Protein AF-A0A975MHD3-F1 (afdb_monomer_lite)

Foldseek 3Di:
DDPVVVVVVVVVVVVVVVVPCPDPCVVCVVVVVVLLVVLCVVVVNDNVSSVVVVVVVVVVVVVVVVVVVVVVVVVVVVVVVD

Secondary structure (DSSP, 8-state):
--HHHHHHHHHHHHHHHHHT-S-HHHHHHHHHHHHHHHHHHHTTT-HHHHHHHHHHHHHHHHHHHHHHHHHHHHHHHHHTT-

Structure (mmCIF, N/CA/C/O backbone):
data_AF-A0A975MHD3-F1
#
_entry.id   AF-A0A975MHD3-F1
#
loop_
_atom_site.group_PDB
_atom_site.id
_atom_site.type_symbol
_atom_site.label_atom_id
_atom_site.label_alt_id
_atom_site.label_comp_id
_atom_site.label_asym_id
_atom_site.label_entity_id
_atom_site.label_seq_id
_atom_site.pdbx_PDB_ins_code
_atom_site.Cartn_x
_atom_site.Cartn_y
_atom_site.Cartn_z
_atom_site.occupancy
_atom_site.B_iso_or_equiv
_atom_site.auth_seq_id
_atom_site.auth_comp_id
_atom_site.auth_asym_id
_atom_site.auth_atom_id
_atom_site.pdbx_PDB_model_num
ATOM 1 N N . MET A 1 1 ? -26.316 7.661 18.760 1.00 79.69 1 MET A N 1
ATOM 2 C CA . MET A 1 1 ? -25.035 6.965 18.980 1.00 79.69 1 MET A CA 1
ATOM 3 C C . MET A 1 1 ? -23.951 8.008 19.145 1.00 79.69 1 MET A C 1
ATOM 5 O O . MET A 1 1 ? -23.880 8.910 18.322 1.00 79.69 1 MET A O 1
ATOM 9 N N . SER A 1 2 ? -23.166 7.906 20.207 1.00 97.12 2 SER A N 1
ATOM 10 C CA . SER A 1 2 ? -21.987 8.732 20.471 1.00 97.12 2 SER A CA 1
ATOM 11 C C . SER A 1 2 ? -20.773 8.267 19.658 1.00 97.12 2 SER A C 1
ATOM 13 O O . SER A 1 2 ? -20.727 7.132 19.178 1.00 97.12 2 SER A O 1
ATOM 15 N N . ASP A 1 3 ? -19.745 9.111 19.569 1.00 96.38 3 ASP A N 1
ATOM 16 C CA . ASP A 1 3 ? -18.471 8.773 18.914 1.00 96.38 3 ASP A CA 1
ATOM 17 C C . ASP A 1 3 ? -17.788 7.550 19.545 1.00 96.38 3 ASP A C 1
ATOM 19 O O . ASP A 1 3 ? -17.195 6.721 18.850 1.00 96.38 3 ASP A O 1
ATOM 23 N N . SER A 1 4 ? -17.913 7.397 20.868 1.00 97.38 4 SER A N 1
ATOM 24 C CA . SER A 1 4 ? -17.390 6.235 21.596 1.00 97.38 4 SER A CA 1
ATOM 25 C C . SER A 1 4 ? -18.091 4.942 21.166 1.00 97.38 4 SER A C 1
ATOM 27 O O . SER A 1 4 ? -17.437 3.937 20.871 1.00 97.38 4 SER A O 1
ATOM 29 N N . GLU A 1 5 ? -19.420 4.977 21.038 1.00 98.12 5 GLU A N 1
ATOM 30 C CA . GLU A 1 5 ? -20.213 3.836 20.569 1.00 98.12 5 GLU A CA 1
ATOM 31 C C . GLU A 1 5 ? -19.904 3.500 19.101 1.00 98.12 5 GLU A C 1
ATOM 33 O O . GLU A 1 5 ? -19.742 2.327 18.762 1.00 98.12 5 GLU A O 1
ATOM 38 N N . LEU A 1 6 ? -19.744 4.509 18.232 1.00 97.94 6 LEU A N 1
ATOM 39 C CA . LEU A 1 6 ? -19.351 4.317 16.827 1.00 97.94 6 LEU A CA 1
ATOM 40 C C . LEU A 1 6 ? -17.968 3.655 16.713 1.00 97.94 6 LEU A C 1
ATOM 42 O O . LEU A 1 6 ? -17.780 2.729 15.920 1.00 97.94 6 LEU A O 1
ATOM 46 N N . SER A 1 7 ? -17.017 4.069 17.553 1.00 97.50 7 SER A N 1
ATOM 47 C CA . SER A 1 7 ? -15.682 3.463 17.642 1.00 97.50 7 SER A CA 1
ATOM 48 C C . SER A 1 7 ? -15.727 1.997 18.091 1.00 97.50 7 SER A C 1
ATOM 50 O O . SER A 1 7 ? -14.992 1.152 17.568 1.00 97.50 7 SER A O 1
ATOM 52 N N . ILE A 1 8 ? -16.596 1.658 19.050 1.00 98.25 8 ILE A N 1
ATOM 53 C CA . ILE A 1 8 ? -16.808 0.269 19.483 1.00 98.25 8 ILE A CA 1
ATOM 54 C C . ILE A 1 8 ? -17.387 -0.569 18.337 1.00 98.25 8 ILE A C 1
ATOM 56 O O . ILE A 1 8 ? -16.841 -1.635 18.041 1.00 98.25 8 ILE A O 1
ATOM 60 N N . LEU A 1 9 ? -18.425 -0.084 17.649 1.00 98.31 9 LEU A N 1
ATOM 61 C CA . LEU A 1 9 ? -19.021 -0.809 16.521 1.00 98.31 9 LEU A CA 1
ATOM 62 C C . LEU A 1 9 ? -18.015 -1.065 15.396 1.00 98.31 9 LEU A C 1
ATOM 64 O O . LEU A 1 9 ? -17.953 -2.180 14.876 1.00 98.31 9 LEU A O 1
ATOM 68 N N . GLY A 1 10 ? -17.180 -0.078 15.059 1.00 97.81 10 GLY A N 1
ATOM 69 C CA . GLY A 1 10 ? -16.129 -0.248 14.053 1.00 97.81 10 GLY A CA 1
ATOM 70 C C . GLY A 1 10 ? -15.143 -1.366 14.411 1.00 97.81 10 GLY A C 1
ATOM 71 O O . GLY A 1 10 ? -14.786 -2.182 13.557 1.00 97.81 10 GLY A O 1
ATOM 72 N N . ARG A 1 11 ? -14.751 -1.462 15.689 1.00 98.06 11 ARG A N 1
ATOM 73 C CA . ARG A 1 11 ? -13.879 -2.540 16.184 1.00 98.06 11 ARG A CA 1
ATOM 74 C C . ARG A 1 11 ? -14.560 -3.905 16.127 1.00 98.06 11 ARG A C 1
ATOM 76 O O . ARG A 1 11 ? -13.946 -4.853 15.640 1.00 98.06 11 ARG A O 1
ATOM 83 N N . ILE A 1 12 ? -15.817 -4.000 16.570 1.00 98.50 12 ILE A N 1
ATOM 84 C CA . ILE A 1 12 ? -16.608 -5.241 16.500 1.00 98.50 12 ILE A CA 1
ATOM 85 C C . ILE A 1 12 ? -16.681 -5.731 15.051 1.00 98.50 12 ILE A C 1
ATOM 87 O O . ILE A 1 12 ? -16.342 -6.882 14.772 1.00 98.50 12 ILE A O 1
ATOM 91 N N . GLY A 1 13 ? -17.038 -4.841 14.121 1.00 98.31 13 GLY A N 1
ATOM 92 C CA . GLY A 1 13 ? -17.117 -5.157 12.698 1.00 98.31 13 GLY A CA 1
ATOM 93 C C . GLY A 1 13 ? -15.784 -5.645 12.132 1.00 98.31 13 GLY A C 1
ATOM 94 O O . GLY A 1 13 ? -15.746 -6.670 11.454 1.00 98.31 13 GLY A O 1
ATOM 95 N N . ALA A 1 14 ? -14.675 -4.971 12.456 1.00 97.50 14 ALA A N 1
ATOM 96 C CA . ALA A 1 14 ? -13.346 -5.379 12.008 1.00 97.50 14 ALA A CA 1
ATOM 97 C C . ALA A 1 14 ? -12.968 -6.783 12.512 1.00 97.50 14 ALA A C 1
ATOM 99 O O . ALA A 1 14 ? -12.533 -7.617 11.714 1.00 97.50 14 ALA A O 1
ATOM 100 N N . HIS A 1 15 ? -13.158 -7.066 13.806 1.00 98.19 15 HIS A N 1
ATOM 101 C CA . HIS A 1 15 ? -12.832 -8.370 14.387 1.00 98.19 15 HIS A CA 1
ATOM 102 C C . HIS A 1 15 ? -13.696 -9.496 13.815 1.00 98.19 15 HIS A C 1
ATOM 104 O O . HIS A 1 15 ? -13.146 -10.512 13.392 1.00 98.19 15 HIS A O 1
ATOM 110 N N . ALA A 1 16 ? -15.015 -9.300 13.725 1.00 98.38 16 ALA A N 1
ATOM 111 C CA . ALA A 1 16 ? -15.926 -10.281 13.134 1.00 98.38 16 ALA A CA 1
ATOM 112 C C . ALA A 1 16 ? -15.564 -10.573 11.668 1.00 98.38 16 ALA A C 1
ATOM 114 O O . ALA A 1 16 ? -15.441 -11.724 11.255 1.00 98.38 16 ALA A O 1
ATOM 115 N N . SER A 1 17 ? -15.296 -9.520 10.898 1.00 97.19 17 SER A N 1
ATOM 116 C CA . SER A 1 17 ? -14.886 -9.608 9.500 1.00 97.19 17 SER A CA 1
ATOM 117 C C . SER A 1 17 ? -13.578 -10.392 9.313 1.00 97.19 17 SER A C 1
ATOM 119 O O . SER A 1 17 ? -13.471 -11.202 8.390 1.00 97.19 17 SER A O 1
ATOM 121 N N . TRP A 1 18 ? -12.571 -10.173 10.165 1.00 97.00 18 TRP A N 1
ATOM 122 C CA . TRP A 1 18 ? -11.308 -10.918 10.095 1.00 97.00 18 TRP A CA 1
ATOM 123 C C . TRP A 1 18 ? -11.434 -12.360 10.586 1.00 97.00 18 TRP A C 1
ATOM 125 O O . TRP A 1 18 ? -10.773 -13.230 10.024 1.00 97.00 18 TRP A O 1
ATOM 135 N N . ALA A 1 19 ? -12.287 -12.630 11.576 1.00 97.69 19 ALA A N 1
ATOM 136 C CA . ALA A 1 19 ? -12.596 -13.993 12.008 1.00 97.69 19 ALA A CA 1
ATOM 137 C C . ALA A 1 19 ? -13.273 -14.804 10.888 1.00 97.69 19 ALA A C 1
ATOM 139 O O . ALA A 1 19 ? -12.952 -15.971 10.694 1.00 97.69 19 ALA A O 1
ATOM 140 N N . ALA A 1 20 ? -14.134 -14.162 10.094 1.00 97.06 20 ALA A N 1
ATOM 141 C CA . ALA A 1 20 ? -14.789 -14.763 8.932 1.00 97.06 20 ALA A CA 1
ATOM 142 C C . ALA A 1 20 ? -13.885 -14.883 7.686 1.00 97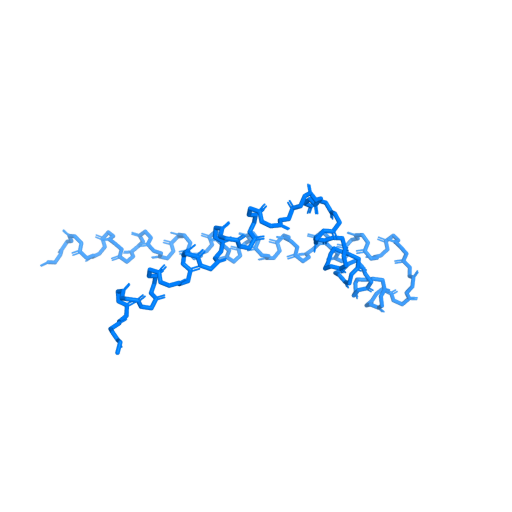.06 20 ALA A C 1
ATOM 144 O O . ALA A 1 20 ? -14.351 -15.298 6.629 1.00 97.06 20 ALA A O 1
ATOM 145 N N . THR A 1 21 ? -12.606 -14.495 7.769 1.00 97.50 21 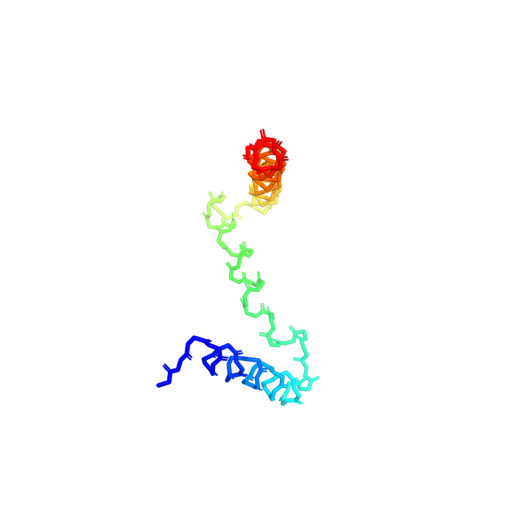THR A N 1
ATOM 146 C CA . THR A 1 21 ? -11.664 -14.560 6.642 1.00 97.50 21 THR A CA 1
ATOM 147 C C . THR A 1 21 ? -10.703 -15.737 6.819 1.00 97.50 21 THR A C 1
ATOM 149 O O . THR A 1 21 ? -9.677 -15.570 7.486 1.00 97.50 21 THR A O 1
ATOM 152 N N . PRO A 1 22 ? -10.980 -16.906 6.213 1.00 95.50 22 PRO A N 1
ATOM 153 C CA . PRO A 1 22 ? -10.089 -18.060 6.309 1.00 95.50 22 PRO A CA 1
ATOM 154 C C . PRO A 1 22 ? -8.768 -17.822 5.565 1.00 95.50 22 PRO A C 1
ATOM 156 O O . PRO A 1 22 ? -7.699 -18.100 6.101 1.00 95.50 22 PRO A O 1
ATOM 159 N N . ASP A 1 23 ? -8.826 -17.227 4.368 1.00 96.69 23 ASP A N 1
ATOM 160 C CA . ASP A 1 23 ? -7.644 -16.862 3.586 1.00 96.69 23 ASP A CA 1
ATOM 161 C C . ASP A 1 23 ? -7.417 -15.343 3.598 1.00 96.69 23 ASP A C 1
ATOM 163 O O . ASP A 1 23 ? -8.054 -14.554 2.889 1.00 96.69 23 ASP A O 1
ATOM 167 N N . ARG A 1 24 ? -6.455 -14.925 4.423 1.00 94.88 24 ARG A N 1
ATOM 168 C CA . ARG A 1 24 ? -6.068 -13.515 4.568 1.00 94.88 24 ARG A CA 1
ATOM 169 C C . ARG A 1 24 ? -5.318 -12.984 3.346 1.00 94.88 24 ARG A C 1
ATOM 171 O O . ARG A 1 24 ? -5.423 -11.792 3.035 1.00 94.88 24 ARG A O 1
ATOM 178 N N . ALA A 1 25 ? -4.558 -13.840 2.665 1.00 95.50 25 ALA A N 1
ATOM 179 C CA . ALA A 1 25 ? -3.798 -13.452 1.488 1.00 95.50 25 ALA A CA 1
ATOM 180 C C . ALA A 1 25 ? -4.743 -13.178 0.313 1.00 95.50 25 ALA A C 1
ATOM 182 O O . ALA A 1 25 ? -4.597 -12.136 -0.337 1.00 95.50 25 ALA A O 1
ATOM 183 N N . ALA A 1 26 ? -5.744 -14.043 0.108 1.00 96.50 26 ALA A N 1
ATOM 184 C CA . ALA A 1 26 ? -6.776 -13.875 -0.912 1.00 96.50 26 ALA A CA 1
ATOM 185 C C . ALA A 1 26 ? -7.620 -12.619 -0.678 1.00 96.50 26 ALA A C 1
ATOM 187 O O . ALA A 1 26 ? -7.815 -11.843 -1.611 1.00 96.50 26 ALA A O 1
ATOM 188 N N . ARG A 1 27 ? -8.035 -12.338 0.569 1.00 97.06 27 ARG A N 1
ATOM 189 C CA . ARG A 1 27 ? -8.820 -11.129 0.891 1.00 97.06 27 ARG A CA 1
ATOM 190 C C . ARG A 1 27 ? -8.161 -9.832 0.410 1.00 97.06 27 ARG A C 1
ATOM 192 O O . ARG A 1 27 ? -8.850 -8.897 0.015 1.00 97.06 27 ARG A O 1
ATOM 199 N N . THR A 1 28 ? -6.832 -9.755 0.471 1.00 97.00 28 THR A N 1
ATOM 200 C CA . THR A 1 28 ? -6.073 -8.547 0.103 1.00 97.00 28 THR A CA 1
ATOM 201 C C . THR A 1 28 ? -5.447 -8.613 -1.289 1.00 97.00 28 THR A C 1
ATOM 203 O O . THR A 1 28 ? -4.907 -7.609 -1.754 1.00 97.00 28 THR A O 1
ATOM 206 N N . ALA A 1 29 ? -5.502 -9.761 -1.970 1.00 97.69 29 ALA A N 1
ATOM 207 C CA . ALA A 1 29 ? -4.898 -9.942 -3.288 1.00 97.69 29 ALA A CA 1
ATOM 208 C C . ALA A 1 29 ? -5.453 -8.974 -4.352 1.00 97.69 29 ALA A C 1
ATOM 210 O O . ALA A 1 29 ? -4.629 -8.350 -5.025 1.00 97.69 29 ALA A O 1
ATOM 211 N N . PRO A 1 30 ? -6.779 -8.734 -4.461 1.00 97.94 30 PRO A N 1
ATOM 212 C CA . PRO A 1 30 ? -7.318 -7.795 -5.447 1.00 97.94 30 PRO A CA 1
ATOM 213 C C . PRO A 1 30 ? -6.805 -6.366 -5.251 1.00 97.94 30 PRO A C 1
ATOM 215 O O . PRO A 1 30 ? -6.429 -5.699 -6.209 1.00 97.94 30 PRO A O 1
ATOM 218 N N . ALA A 1 31 ? -6.723 -5.905 -3.999 1.00 97.31 31 ALA A N 1
ATOM 219 C CA . ALA A 1 31 ? -6.224 -4.569 -3.685 1.00 97.31 31 ALA A CA 1
ATOM 220 C C . ALA A 1 31 ? -4.730 -4.416 -4.018 1.00 97.31 31 ALA A C 1
ATOM 222 O O . ALA A 1 31 ? -4.315 -3.376 -4.528 1.00 97.31 31 ALA A O 1
ATOM 223 N N . ARG A 1 32 ? -3.922 -5.455 -3.760 1.00 97.00 32 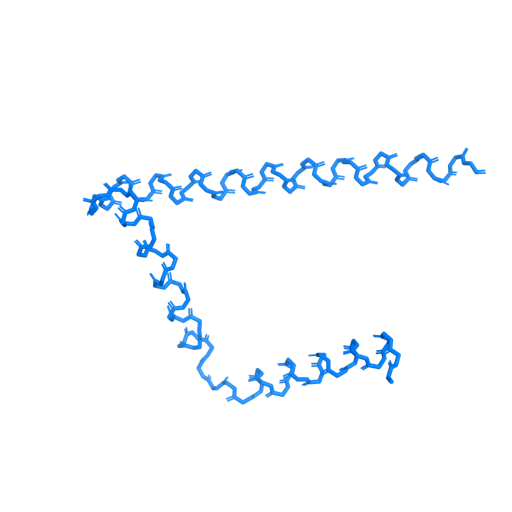ARG A N 1
ATOM 224 C CA . ARG A 1 32 ? -2.500 -5.475 -4.139 1.00 97.00 32 ARG A CA 1
ATOM 225 C C . ARG A 1 32 ? -2.333 -5.436 -5.660 1.00 97.00 32 ARG A C 1
ATOM 227 O O . ARG A 1 32 ? -1.575 -4.607 -6.148 1.00 97.00 32 ARG A O 1
ATOM 234 N N . ALA A 1 33 ? -3.092 -6.256 -6.386 1.00 98.00 33 ALA A N 1
ATOM 235 C CA . ALA A 1 33 ? -3.071 -6.285 -7.847 1.00 98.00 33 ALA A CA 1
ATOM 236 C C . ALA A 1 33 ? -3.489 -4.939 -8.459 1.00 98.00 33 ALA A C 1
ATOM 238 O O . ALA A 1 33 ? -2.809 -4.433 -9.342 1.00 98.00 33 ALA A O 1
ATOM 239 N N . ALA A 1 34 ? -4.551 -4.312 -7.943 1.00 98.38 34 ALA A N 1
ATOM 240 C CA . ALA A 1 34 ? -4.997 -3.000 -8.410 1.00 98.38 34 ALA A CA 1
ATOM 241 C C . ALA A 1 34 ? -3.938 -1.906 -8.188 1.00 98.38 34 ALA A C 1
ATOM 243 O O . ALA A 1 34 ? -3.747 -1.037 -9.039 1.00 98.38 34 ALA A O 1
ATOM 244 N N . LEU A 1 35 ? -3.223 -1.949 -7.058 1.00 98.00 35 LEU A N 1
ATOM 245 C CA . LEU A 1 35 ? -2.140 -1.006 -6.791 1.00 98.00 35 LEU A CA 1
ATOM 246 C C . LEU A 1 35 ? -0.957 -1.208 -7.747 1.00 98.00 35 LEU A C 1
ATOM 248 O O . LEU A 1 35 ? -0.385 -0.223 -8.208 1.00 98.00 35 LEU A O 1
ATOM 252 N N . ASP A 1 36 ? -0.600 -2.455 -8.047 1.00 98.06 36 ASP A N 1
ATOM 253 C CA . ASP A 1 36 ? 0.457 -2.758 -9.014 1.00 98.06 36 ASP A CA 1
ATOM 254 C C . ASP A 1 36 ? 0.056 -2.340 -10.436 1.00 98.06 36 ASP A C 1
ATOM 256 O O . ASP A 1 36 ? 0.847 -1.691 -11.124 1.00 98.06 36 ASP A O 1
ATOM 260 N N . GLN A 1 37 ? -1.195 -2.599 -10.833 1.00 98.50 37 GLN A N 1
ATOM 261 C CA . GLN A 1 37 ? -1.729 -2.194 -12.134 1.00 98.50 37 GLN A CA 1
ATOM 262 C C . GLN A 1 37 ? -1.682 -0.678 -12.325 1.00 98.50 37 GLN A C 1
ATOM 264 O O . GLN A 1 37 ? -1.219 -0.213 -13.359 1.00 98.50 37 GLN A O 1
ATOM 269 N N . LYS A 1 38 ? -2.048 0.104 -11.303 1.00 98.44 38 LYS A N 1
ATOM 270 C CA . LYS A 1 38 ? -1.950 1.569 -11.349 1.00 98.44 38 LYS A CA 1
ATOM 271 C C . LYS A 1 38 ? -0.556 2.047 -11.780 1.00 98.44 38 LYS A C 1
ATOM 273 O O . LYS A 1 38 ? -0.443 2.983 -12.567 1.00 98.44 38 LYS A O 1
ATOM 278 N N . PHE A 1 39 ? 0.505 1.446 -11.238 1.00 98.62 39 PHE A N 1
ATOM 279 C CA . PHE A 1 39 ? 1.873 1.842 -11.581 1.00 98.62 39 PHE A CA 1
ATOM 280 C C . PHE A 1 39 ? 2.290 1.363 -12.971 1.00 98.62 39 PHE A C 1
ATOM 282 O O . PHE A 1 39 ? 3.066 2.055 -13.626 1.00 98.62 39 PHE A O 1
ATOM 289 N N . LEU A 1 40 ? 1.782 0.212 -13.420 1.00 98.69 40 LEU A N 1
ATOM 290 C CA . LEU A 1 40 ? 1.965 -0.251 -14.796 1.00 98.69 40 LEU A CA 1
ATOM 291 C C . LEU A 1 40 ? 1.292 0.696 -15.792 1.00 98.69 40 LEU A C 1
ATOM 293 O O . LEU A 1 40 ? 1.931 1.095 -16.763 1.00 98.69 40 LEU A O 1
ATOM 297 N N . ASP A 1 41 ? 0.061 1.123 -15.519 1.00 98.62 41 ASP A N 1
ATOM 298 C CA . ASP A 1 41 ? -0.675 2.064 -16.366 1.00 98.62 41 ASP A CA 1
ATOM 299 C C . ASP A 1 41 ? 0.053 3.417 -16.449 1.00 98.62 41 ASP A C 1
ATOM 301 O O . ASP A 1 41 ? 0.288 3.937 -17.538 1.00 98.62 41 ASP A O 1
ATOM 305 N N . GLU A 1 42 ? 0.505 3.957 -15.310 1.00 98.38 42 GLU A N 1
ATOM 306 C CA . GLU A 1 42 ? 1.282 5.209 -15.247 1.00 98.38 42 GLU A CA 1
ATOM 307 C C . GLU A 1 42 ? 2.640 5.099 -15.967 1.00 98.38 42 GLU A C 1
ATOM 309 O O . GLU A 1 42 ? 3.164 6.078 -16.507 1.00 98.38 42 GLU A O 1
ATOM 314 N N . ALA A 1 43 ? 3.217 3.898 -16.004 1.00 98.44 43 ALA A N 1
ATOM 315 C CA . ALA A 1 43 ? 4.439 3.613 -16.740 1.00 98.44 43 ALA A CA 1
ATOM 316 C C . ALA A 1 43 ? 4.220 3.415 -18.249 1.00 98.44 43 ALA A C 1
ATOM 318 O O . ALA A 1 43 ? 5.209 3.332 -18.980 1.00 98.44 43 ALA A O 1
ATOM 319 N N . GLY A 1 44 ? 2.971 3.347 -18.723 1.00 98.19 44 GLY A N 1
ATOM 320 C CA . GLY A 1 44 ? 2.650 2.991 -20.107 1.00 98.19 44 GLY A CA 1
ATOM 321 C C . GLY A 1 44 ? 2.915 1.516 -20.424 1.00 98.19 44 GLY A C 1
ATOM 322 O O . GLY A 1 44 ? 3.285 1.190 -21.546 1.00 98.19 44 GLY A O 1
ATOM 323 N N . GLY A 1 45 ? 2.787 0.634 -19.430 1.00 98.00 45 GLY A N 1
ATOM 324 C CA . GLY A 1 45 ? 3.009 -0.808 -19.559 1.00 98.00 45 GLY A CA 1
ATOM 325 C C . GLY A 1 45 ? 4.448 -1.275 -19.319 1.00 98.00 45 GLY A C 1
ATOM 326 O O . GLY A 1 45 ? 4.687 -2.479 -19.307 1.00 98.00 45 GLY A O 1
ATOM 327 N N . ASP A 1 46 ? 5.406 -0.371 -19.087 1.00 98.44 46 ASP A N 1
ATOM 328 C CA . ASP A 1 46 ? 6.797 -0.736 -18.782 1.00 98.44 46 ASP A CA 1
ATOM 329 C C . ASP A 1 46 ? 6.946 -1.209 -17.316 1.00 98.44 46 ASP A C 1
ATOM 331 O O . ASP A 1 46 ? 6.811 -0.402 -16.385 1.00 98.44 46 ASP A O 1
ATOM 335 N N . PRO A 1 47 ? 7.281 -2.492 -17.071 1.00 97.56 47 PRO A N 1
ATOM 336 C CA . PRO A 1 47 ? 7.388 -3.036 -15.720 1.00 97.56 47 PRO A CA 1
ATOM 337 C C . PRO A 1 47 ? 8.582 -2.485 -14.926 1.00 97.56 47 PRO A C 1
ATOM 339 O O . PRO A 1 47 ? 8.503 -2.364 -13.699 1.00 97.56 47 PRO A O 1
ATOM 342 N N . VAL A 1 48 ? 9.683 -2.121 -15.588 1.00 98.38 48 VAL A N 1
ATOM 343 C CA . VAL A 1 48 ? 10.866 -1.557 -14.921 1.00 98.38 48 VAL A CA 1
ATOM 344 C C . VAL A 1 48 ? 10.537 -0.152 -14.436 1.00 98.38 48 VAL A C 1
ATOM 346 O O . VAL A 1 48 ? 10.728 0.172 -13.258 1.00 98.38 48 VAL A O 1
ATOM 349 N N . ARG A 1 49 ? 9.959 0.674 -15.312 1.00 98.50 49 ARG A N 1
ATOM 350 C CA . ARG A 1 49 ? 9.497 2.015 -14.946 1.00 98.50 49 ARG A CA 1
ATOM 351 C C . ARG A 1 49 ? 8.420 1.966 -13.860 1.00 98.50 49 ARG A C 1
ATOM 353 O O . ARG A 1 49 ? 8.511 2.736 -12.903 1.00 98.50 49 ARG A O 1
ATOM 360 N N . ALA A 1 50 ? 7.467 1.035 -13.931 1.00 98.69 50 ALA A N 1
ATOM 361 C CA . ALA A 1 50 ? 6.450 0.843 -12.895 1.00 98.69 50 ALA A CA 1
ATOM 362 C C . ALA A 1 50 ? 7.069 0.542 -11.519 1.00 98.69 50 ALA A C 1
ATOM 364 O O . ALA A 1 50 ? 6.679 1.138 -10.511 1.00 98.69 50 ALA A O 1
ATOM 365 N N . ALA A 1 51 ? 8.094 -0.316 -11.463 1.00 98.31 51 ALA A N 1
ATOM 366 C CA . ALA A 1 51 ? 8.808 -0.612 -10.222 1.00 98.31 51 ALA A CA 1
ATOM 367 C C . ALA A 1 51 ? 9.487 0.636 -9.626 1.00 98.31 51 ALA A C 1
ATOM 369 O O . ALA A 1 51 ? 9.457 0.844 -8.407 1.00 98.31 51 ALA A O 1
ATOM 370 N N . HIS A 1 52 ? 10.067 1.497 -10.467 1.00 98.69 52 HIS A N 1
ATOM 371 C CA . HIS A 1 52 ? 10.629 2.776 -10.028 1.00 98.69 52 HIS A CA 1
ATOM 372 C C . HIS A 1 52 ? 9.551 3.751 -9.528 1.00 98.69 52 HIS A C 1
ATOM 374 O O . HIS A 1 52 ? 9.733 4.355 -8.466 1.00 98.69 52 HIS A O 1
ATOM 380 N N . LEU A 1 53 ? 8.412 3.860 -10.219 1.00 98.62 53 LEU A N 1
AT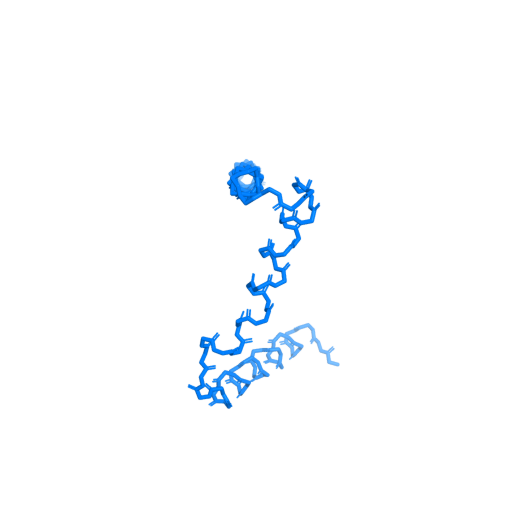OM 381 C CA . LEU A 1 53 ? 7.279 4.691 -9.789 1.00 98.62 53 LEU A CA 1
ATOM 382 C C . LEU A 1 53 ? 6.722 4.234 -8.436 1.00 98.62 53 LEU A C 1
ATOM 384 O O . LEU A 1 53 ? 6.529 5.055 -7.535 1.00 98.62 53 LEU A O 1
ATOM 388 N N . ARG A 1 54 ? 6.561 2.921 -8.247 1.00 98.31 5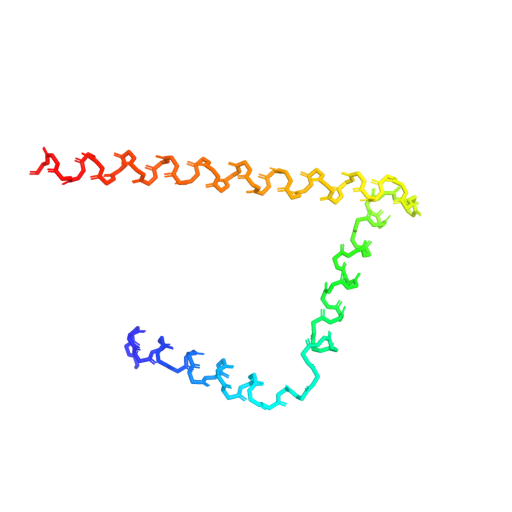4 ARG A N 1
ATOM 389 C CA . ARG A 1 54 ? 6.137 2.329 -6.973 1.00 98.31 54 ARG A CA 1
ATOM 390 C C . ARG A 1 54 ? 7.103 2.678 -5.837 1.00 98.31 54 ARG A C 1
ATOM 392 O O . ARG A 1 54 ? 6.668 3.110 -4.768 1.00 98.31 54 ARG A O 1
ATOM 399 N N . LYS A 1 55 ? 8.418 2.545 -6.052 1.00 98.56 55 LYS A N 1
ATOM 400 C CA . LYS A 1 55 ? 9.441 2.936 -5.061 1.00 98.56 55 LYS A CA 1
ATOM 401 C C . LYS A 1 55 ? 9.356 4.426 -4.719 1.00 98.56 55 LYS A C 1
ATOM 403 O O . LYS A 1 55 ? 9.349 4.782 -3.540 1.00 98.56 55 LYS A O 1
ATOM 408 N N . ALA A 1 56 ? 9.229 5.288 -5.727 1.00 98.62 56 ALA A N 1
ATOM 409 C CA . ALA A 1 56 ? 9.090 6.728 -5.526 1.00 98.62 56 ALA A CA 1
ATOM 410 C C . ALA A 1 56 ? 7.823 7.080 -4.725 1.00 98.62 56 ALA A C 1
ATOM 412 O O . ALA A 1 56 ? 7.878 7.918 -3.824 1.00 98.62 56 ALA A O 1
ATOM 413 N N . TYR A 1 57 ? 6.694 6.417 -4.999 1.00 98.44 57 TYR A N 1
ATOM 414 C CA . TYR A 1 57 ? 5.445 6.597 -4.255 1.00 98.44 57 TYR A CA 1
ATOM 415 C C . TYR A 1 57 ? 5.628 6.336 -2.753 1.00 98.44 57 TYR A C 1
ATOM 417 O O . TYR A 1 57 ? 5.299 7.197 -1.930 1.00 98.44 57 TYR A O 1
ATOM 425 N N . TYR A 1 58 ? 6.212 5.193 -2.383 1.00 98.50 58 TYR A N 1
ATOM 426 C CA . TYR A 1 58 ? 6.441 4.868 -0.973 1.00 98.50 58 TYR A CA 1
ATOM 427 C C . TYR A 1 58 ? 7.476 5.783 -0.313 1.00 98.50 58 TYR A C 1
ATOM 429 O O . TYR A 1 58 ? 7.294 6.156 0.846 1.00 98.50 58 TYR A O 1
ATOM 437 N N . ALA A 1 59 ? 8.513 6.210 -1.039 1.00 98.75 59 ALA A N 1
ATOM 438 C CA . ALA A 1 59 ? 9.483 7.177 -0.526 1.00 98.75 59 ALA A CA 1
ATOM 439 C C . ALA A 1 59 ? 8.818 8.521 -0.172 1.00 98.75 59 ALA A C 1
ATOM 441 O O . ALA A 1 59 ? 9.037 9.057 0.917 1.00 98.75 59 ALA A O 1
ATOM 442 N N . ARG A 1 60 ? 7.932 9.036 -1.038 1.00 98.56 60 ARG A N 1
ATOM 443 C CA . ARG A 1 60 ? 7.147 10.253 -0.754 1.00 98.56 60 ARG A CA 1
ATOM 444 C C . ARG A 1 60 ? 6.230 10.070 0.458 1.00 98.56 60 ARG A C 1
ATOM 446 O O . ARG A 1 60 ? 6.134 10.969 1.295 1.00 98.56 60 ARG A O 1
ATOM 453 N N . LEU A 1 61 ? 5.582 8.908 0.583 1.00 98.31 61 LEU A N 1
ATOM 454 C CA . LEU A 1 61 ? 4.727 8.597 1.733 1.00 98.31 61 LEU A CA 1
ATOM 455 C C . LEU A 1 61 ? 5.527 8.572 3.045 1.00 98.31 61 LEU A C 1
ATOM 457 O O . LEU A 1 61 ? 5.101 9.158 4.045 1.00 98.31 61 LEU A O 1
ATOM 461 N N . ALA A 1 62 ? 6.706 7.948 3.034 1.00 98.38 62 ALA A N 1
ATOM 462 C CA . ALA A 1 62 ? 7.606 7.901 4.180 1.00 98.38 62 ALA A CA 1
ATOM 463 C C . ALA A 1 62 ? 8.082 9.304 4.589 1.00 98.38 62 ALA A C 1
ATOM 465 O O . ALA A 1 62 ? 8.050 9.638 5.777 1.00 98.38 62 ALA A O 1
ATOM 466 N N . LEU A 1 63 ? 8.440 10.149 3.616 1.00 98.62 63 LEU A N 1
ATOM 467 C CA . LEU A 1 63 ? 8.826 11.540 3.855 1.00 98.62 63 LEU A CA 1
ATOM 468 C C . LEU A 1 63 ? 7.701 12.328 4.539 1.00 98.62 63 LEU A C 1
ATOM 470 O O . LEU A 1 63 ? 7.922 12.925 5.595 1.00 98.62 63 LEU A O 1
ATOM 474 N N . LYS A 1 64 ? 6.478 12.268 3.995 1.00 98.50 64 LYS A N 1
ATOM 475 C CA . LYS A 1 64 ? 5.305 12.936 4.582 1.00 98.50 64 LYS A CA 1
ATOM 476 C C . LYS A 1 64 ? 5.035 12.452 6.009 1.00 98.50 64 LYS A C 1
ATOM 478 O O . LYS A 1 64 ? 4.736 13.245 6.900 1.00 98.50 64 LYS A O 1
ATOM 483 N N . SER A 1 65 ? 5.191 11.152 6.250 1.00 98.00 65 SER A N 1
ATOM 484 C CA . SER A 1 65 ? 5.054 10.553 7.579 1.00 98.00 65 SER A CA 1
ATOM 485 C C . SER A 1 65 ? 6.106 11.081 8.567 1.00 98.00 65 SER A C 1
ATOM 487 O O . SER A 1 65 ? 5.775 11.437 9.700 1.00 98.00 65 SER A O 1
ATOM 489 N N . ALA A 1 66 ? 7.369 11.193 8.143 1.00 98.00 66 ALA A N 1
ATOM 490 C CA . ALA A 1 66 ? 8.448 11.739 8.965 1.00 98.00 66 ALA A CA 1
ATOM 491 C C . ALA A 1 66 ? 8.215 13.217 9.319 1.00 98.00 66 ALA A C 1
ATOM 493 O O . ALA A 1 66 ? 8.364 13.603 10.481 1.00 98.00 66 ALA A O 1
ATOM 494 N N . GLN A 1 67 ? 7.78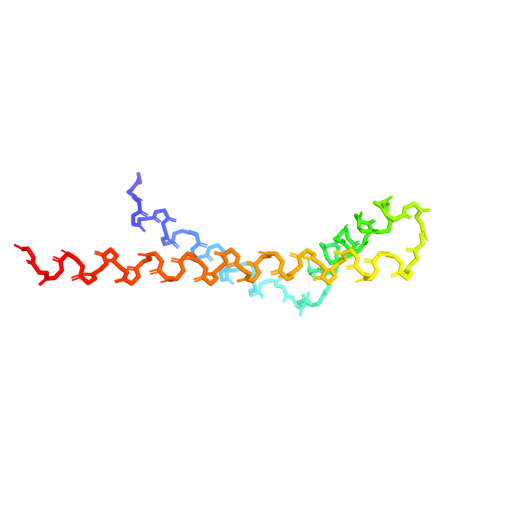1 14.020 8.345 1.00 98.00 67 GLN A N 1
ATOM 495 C CA . GLN A 1 67 ? 7.410 15.422 8.545 1.00 98.00 67 GLN A CA 1
ATOM 496 C C . GLN A 1 67 ? 6.253 15.560 9.544 1.00 98.00 67 GLN A C 1
ATOM 498 O O . GLN A 1 67 ? 6.354 16.334 10.494 1.00 98.00 67 GLN A O 1
ATOM 503 N N . ALA A 1 68 ? 5.195 14.754 9.402 1.00 97.44 68 ALA A N 1
ATOM 504 C CA . ALA A 1 68 ? 4.057 14.768 10.319 1.00 97.44 68 ALA A CA 1
ATOM 505 C C . ALA A 1 68 ? 4.455 14.394 11.756 1.00 97.44 68 ALA A C 1
ATOM 507 O O . ALA A 1 68 ? 4.001 15.028 12.708 1.00 97.44 68 ALA A O 1
ATOM 508 N N . ARG A 1 69 ? 5.334 13.397 11.935 1.00 96.06 69 ARG A N 1
ATOM 509 C CA . ARG A 1 69 ? 5.880 13.059 13.260 1.00 96.06 69 ARG A CA 1
ATOM 510 C C . ARG A 1 69 ? 6.699 14.206 13.852 1.00 96.06 69 ARG A C 1
ATOM 512 O O . ARG A 1 69 ? 6.599 14.452 15.050 1.00 96.06 69 ARG A O 1
ATOM 519 N N . ARG A 1 70 ? 7.496 14.909 13.037 1.00 95.38 70 ARG A N 1
ATOM 520 C CA . ARG A 1 70 ? 8.258 16.087 13.485 1.00 95.38 70 ARG A CA 1
ATOM 521 C C . ARG A 1 70 ? 7.326 17.203 13.954 1.00 95.38 70 ARG A C 1
ATOM 523 O O . ARG A 1 70 ? 7.546 17.726 15.038 1.00 95.38 70 ARG A O 1
ATOM 530 N N . ALA A 1 71 ? 6.286 17.514 13.182 1.00 95.06 71 ALA A N 1
ATOM 531 C CA . ALA A 1 71 ? 5.313 18.545 13.533 1.00 95.06 71 ALA A CA 1
ATOM 532 C C . ALA A 1 71 ? 4.606 18.241 14.864 1.00 95.06 71 ALA A C 1
ATOM 534 O O . ALA A 1 71 ? 4.573 19.098 15.738 1.00 95.06 71 ALA A O 1
ATOM 535 N N . ARG A 1 72 ? 4.142 16.998 15.063 1.00 93.94 72 ARG A N 1
ATOM 536 C CA . ARG A 1 72 ? 3.484 16.583 16.316 1.00 93.94 72 ARG A CA 1
ATOM 537 C C . ARG A 1 72 ? 4.376 16.752 17.545 1.00 93.94 72 ARG A C 1
ATOM 539 O O . ARG A 1 72 ? 3.903 17.191 18.582 1.00 93.94 72 ARG A O 1
ATOM 546 N N . ARG A 1 73 ? 5.671 16.436 17.436 1.00 92.56 73 ARG A N 1
ATOM 547 C CA . ARG A 1 73 ? 6.610 16.645 18.551 1.00 92.56 73 ARG A CA 1
ATOM 548 C C . ARG A 1 73 ? 6.746 18.120 18.918 1.00 92.56 73 ARG A C 1
ATOM 550 O O . ARG A 1 73 ? 6.791 18.431 20.098 1.00 92.56 73 ARG A O 1
ATOM 557 N N . LEU A 1 74 ? 6.789 19.007 17.923 1.00 87.31 74 LEU A N 1
ATOM 558 C CA . LEU A 1 74 ? 6.870 20.451 18.157 1.00 87.31 74 LEU A CA 1
ATOM 559 C C . LEU A 1 74 ? 5.592 20.992 18.812 1.00 87.31 74 LEU A C 1
ATOM 561 O O . LEU A 1 74 ? 5.683 21.810 19.717 1.00 87.31 74 LEU A O 1
ATOM 565 N N . THR A 1 75 ? 4.414 20.508 18.402 1.00 86.38 75 THR A N 1
ATOM 566 C CA . THR A 1 75 ? 3.140 20.930 19.005 1.00 86.38 75 THR A CA 1
ATOM 567 C C . THR A 1 75 ? 2.966 20.414 20.430 1.00 86.38 75 THR A C 1
ATOM 569 O O . THR A 1 75 ? 2.491 21.155 21.277 1.00 86.38 75 THR A O 1
ATOM 572 N N . THR A 1 76 ? 3.366 19.170 20.718 1.00 79.25 76 THR A N 1
ATOM 573 C CA . THR A 1 76 ? 3.286 18.613 22.079 1.00 79.25 76 THR A CA 1
ATOM 574 C C . THR A 1 76 ? 4.286 19.295 23.016 1.00 79.25 76 THR A C 1
ATOM 576 O O . THR A 1 76 ? 3.901 19.718 24.096 1.00 79.25 76 THR A O 1
ATOM 579 N N . ALA A 1 77 ? 5.530 19.518 22.577 1.00 68.38 77 ALA A N 1
ATOM 580 C CA . ALA A 1 77 ? 6.534 20.213 23.388 1.00 68.38 77 ALA A CA 1
ATOM 581 C C . ALA A 1 77 ? 6.187 21.687 23.676 1.00 68.38 77 ALA A C 1
ATOM 583 O O . ALA A 1 77 ? 6.619 22.225 24.688 1.00 68.38 77 ALA A O 1
ATOM 584 N N . GLY A 1 78 ? 5.420 22.344 22.799 1.00 58.44 78 GLY A N 1
ATOM 585 C CA . GLY A 1 78 ? 4.903 23.695 23.040 1.00 58.44 78 GLY A CA 1
ATOM 586 C C . GLY A 1 78 ? 3.628 23.742 23.892 1.00 58.44 78 GLY A C 1
ATOM 587 O O . GLY A 1 78 ? 3.315 24.798 24.424 1.00 58.44 78 GLY A O 1
ATOM 588 N N . GLY A 1 79 ? 2.903 22.624 24.013 1.00 53.28 79 GLY A N 1
ATOM 589 C CA . GLY A 1 79 ? 1.680 22.509 24.817 1.00 53.28 79 GLY A CA 1
ATOM 590 C C . GLY A 1 79 ? 1.927 22.118 26.275 1.00 53.28 79 GLY A C 1
ATOM 591 O O . GLY A 1 79 ? 1.134 22.488 27.124 1.00 53.28 79 GLY A O 1
ATOM 592 N N . ASP A 1 80 ? 3.040 21.441 26.571 1.00 52.66 80 ASP A N 1
ATOM 593 C CA . ASP A 1 80 ? 3.466 21.142 27.950 1.00 52.66 80 ASP A CA 1
ATOM 594 C C . ASP A 1 80 ? 4.222 22.321 28.612 1.00 52.66 80 ASP A C 1
ATOM 596 O O . ASP A 1 80 ? 4.615 22.241 29.774 1.00 52.66 80 ASP A O 1
ATOM 600 N N . ALA A 1 81 ? 4.459 23.410 27.869 1.00 48.56 81 ALA A N 1
ATOM 601 C CA . ALA A 1 81 ? 5.164 24.616 28.319 1.00 48.56 81 ALA A CA 1
ATOM 602 C C . ALA A 1 81 ? 4.241 25.841 28.513 1.00 48.56 81 ALA A C 1
ATOM 604 O O . ALA A 1 81 ? 4.744 26.952 28.695 1.00 48.56 81 ALA A O 1
ATOM 605 N N . ALA A 1 82 ? 2.919 25.649 28.460 1.00 39.84 82 ALA A N 1
ATOM 606 C CA . ALA A 1 82 ? 1.879 26.659 28.679 1.00 39.84 82 ALA A CA 1
ATOM 607 C C . ALA A 1 82 ? 0.869 26.157 29.718 1.00 39.84 82 ALA A C 1
ATOM 609 O O . ALA A 1 82 ? 0.338 27.008 30.464 1.00 39.84 82 ALA A O 1
#

Sequence (82 aa):
MSDSELSILGRIGAHASWAATPDRAARTAPARAALDQKFLDEAGGDPVRAAHLRKAYYARLALKSAQARRARRLTTAGGDAA

pLDDT: mean 93.71, std 12.03, range [39.84, 98.75]

Radius of gyration: 19.8 Å; chains: 1; bounding box: 36×45×49 Å